Protein AF-A0A6M8VX32-F1 (afdb_monomer)

Structure (mmCIF, N/CA/C/O backbone):
data_AF-A0A6M8VX32-F1
#
_entry.id   AF-A0A6M8VX32-F1
#
loop_
_atom_site.group_PDB
_atom_site.id
_atom_site.type_symbol
_atom_site.label_atom_id
_atom_site.label_alt_id
_atom_site.label_comp_id
_atom_site.label_asym_id
_atom_site.label_entity_id
_atom_site.label_seq_id
_atom_site.pdbx_PDB_ins_code
_atom_site.Cartn_x
_atom_site.Cartn_y
_atom_site.Cartn_z
_atom_site.occupancy
_atom_site.B_iso_or_equiv
_atom_site.auth_seq_id
_atom_site.auth_comp_id
_atom_site.auth_asym_id
_atom_site.auth_atom_id
_atom_site.pdbx_PDB_model_num
ATOM 1 N N . MET A 1 1 ? 18.128 -7.428 -22.927 1.00 56.34 1 MET A N 1
ATOM 2 C CA . MET A 1 1 ? 19.118 -7.414 -21.822 1.00 56.34 1 MET A CA 1
ATOM 3 C C . MET A 1 1 ? 18.459 -6.750 -20.623 1.00 56.34 1 MET A C 1
ATOM 5 O O . MET A 1 1 ? 17.837 -5.723 -20.827 1.00 56.34 1 MET A O 1
ATOM 9 N N . ALA A 1 2 ? 18.547 -7.333 -19.422 1.00 70.25 2 ALA A N 1
ATOM 10 C CA . ALA A 1 2 ? 17.855 -6.843 -18.217 1.00 70.25 2 ALA A CA 1
ATOM 11 C C . ALA A 1 2 ? 18.796 -6.286 -17.124 1.00 70.25 2 ALA A C 1
ATOM 13 O O . ALA A 1 2 ? 18.328 -5.837 -16.082 1.00 70.25 2 ALA A O 1
ATOM 14 N N . VAL A 1 3 ? 20.115 -6.326 -17.336 1.00 82.69 3 VAL A N 1
ATOM 15 C CA . VAL A 1 3 ? 21.119 -5.883 -16.353 1.00 82.69 3 VAL A CA 1
ATOM 16 C C . VAL A 1 3 ? 21.177 -4.354 -16.315 1.00 82.69 3 VAL A C 1
ATOM 18 O O . VAL A 1 3 ? 21.348 -3.731 -17.357 1.00 82.69 3 VAL A O 1
ATOM 21 N N . GLY A 1 4 ? 21.060 -3.764 -15.120 1.00 87.56 4 GLY A N 1
ATOM 22 C CA . GLY A 1 4 ? 21.092 -2.306 -14.905 1.00 87.56 4 GLY A CA 1
ATOM 23 C C . GLY A 1 4 ? 19.728 -1.611 -14.984 1.00 87.56 4 GLY A C 1
ATOM 24 O O . GLY A 1 4 ? 19.636 -0.407 -14.772 1.00 87.56 4 GLY A O 1
ATOM 25 N N . GLU A 1 5 ? 18.662 -2.362 -15.248 1.00 90.31 5 GLU A N 1
ATOM 26 C CA . GLU A 1 5 ? 17.312 -1.828 -15.388 1.00 90.31 5 GLU A CA 1
ATOM 27 C C . GLU A 1 5 ? 16.559 -1.823 -14.047 1.00 90.31 5 GLU A C 1
ATOM 29 O O . GLU A 1 5 ? 16.536 -2.822 -13.329 1.00 90.31 5 GLU A O 1
ATOM 34 N N . VAL A 1 6 ? 15.875 -0.719 -13.728 1.00 92.25 6 VAL A N 1
ATOM 35 C CA . VAL A 1 6 ? 14.939 -0.655 -12.590 1.00 92.25 6 VAL A CA 1
ATOM 36 C C . VAL A 1 6 ? 13.555 -1.114 -13.042 1.00 92.25 6 VAL A C 1
ATOM 38 O O . VAL A 1 6 ? 13.021 -0.577 -14.016 1.00 92.25 6 VAL A O 1
ATOM 41 N N . TYR A 1 7 ? 12.976 -2.090 -12.343 1.00 91.88 7 TYR A N 1
ATOM 42 C CA . TYR A 1 7 ? 11.644 -2.631 -12.618 1.00 91.88 7 TYR A CA 1
ATOM 43 C C . TYR A 1 7 ? 10.685 -2.278 -11.478 1.00 91.88 7 TYR A C 1
ATOM 45 O O . TYR A 1 7 ? 10.888 -2.753 -10.360 1.00 91.88 7 TYR A O 1
ATOM 53 N N . PRO A 1 8 ? 9.634 -1.479 -11.731 1.00 90.69 8 PRO A N 1
ATOM 54 C CA . PRO A 1 8 ? 8.546 -1.318 -10.777 1.00 90.69 8 PRO A CA 1
ATOM 55 C C . PRO A 1 8 ? 7.805 -2.649 -10.616 1.00 90.69 8 PRO A C 1
ATOM 57 O O . PRO A 1 8 ? 7.168 -3.130 -11.554 1.00 90.69 8 PRO A O 1
ATOM 60 N N . LEU A 1 9 ? 7.920 -3.261 -9.437 1.00 92.31 9 LEU A N 1
ATOM 61 C CA . LEU A 1 9 ? 7.196 -4.480 -9.078 1.00 92.31 9 LEU A CA 1
ATOM 62 C C . LEU A 1 9 ? 5.943 -4.095 -8.292 1.00 92.31 9 LEU A C 1
ATOM 64 O O . LEU A 1 9 ? 5.960 -4.018 -7.066 1.00 92.31 9 LEU A O 1
ATOM 68 N N . THR A 1 10 ? 4.869 -3.804 -9.015 1.00 92.62 10 THR A N 1
ATOM 69 C CA . THR A 1 10 ? 3.564 -3.435 -8.453 1.00 92.62 10 THR A CA 1
ATOM 70 C C . THR A 1 10 ? 2.512 -4.505 -8.738 1.00 92.62 10 THR A C 1
ATOM 72 O O . THR A 1 10 ? 2.727 -5.389 -9.563 1.00 92.62 10 THR A O 1
ATOM 75 N N . GLY A 1 11 ? 1.387 -4.465 -8.018 1.00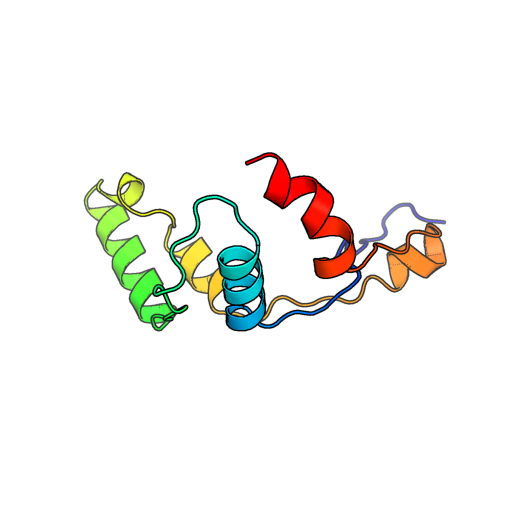 91.31 11 GLY A N 1
ATOM 76 C CA . GLY A 1 11 ? 0.280 -5.410 -8.209 1.00 91.31 11 GLY A CA 1
ATOM 77 C C . GLY A 1 11 ? -0.491 -5.191 -9.518 1.00 91.31 11 GLY A C 1
ATOM 78 O O . GLY A 1 11 ? -0.362 -4.150 -10.160 1.00 91.31 11 GLY A O 1
ATOM 79 N N . GLY A 1 12 ? -1.333 -6.161 -9.892 1.00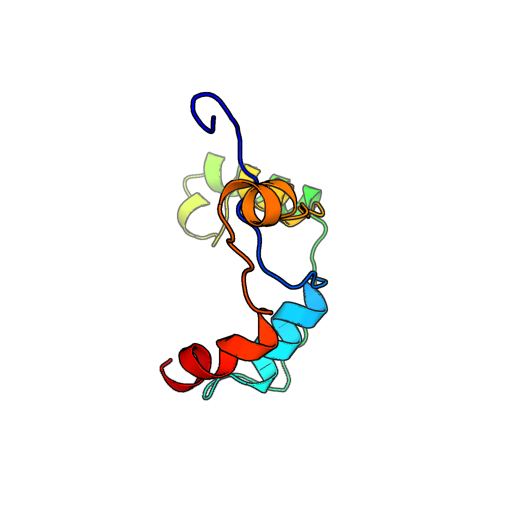 93.19 12 GLY A N 1
ATOM 80 C CA . GLY A 1 12 ? -2.157 -6.107 -11.109 1.00 93.19 12 GLY A CA 1
ATOM 81 C C . GLY A 1 12 ? -3.392 -5.210 -11.012 1.00 93.19 12 GLY A C 1
ATOM 82 O O . GLY A 1 12 ? -4.173 -5.123 -11.955 1.00 93.19 12 GLY A O 1
ATOM 83 N N . GLU A 1 13 ? -3.595 -4.557 -9.871 1.00 94.62 13 GLU A N 1
ATOM 84 C CA . GLU A 1 13 ? -4.793 -3.788 -9.569 1.00 94.62 13 GLU A CA 1
ATOM 85 C C . GLU A 1 13 ? -4.434 -2.506 -8.814 1.00 94.62 13 GLU A C 1
ATOM 87 O O . GLU A 1 13 ? -3.704 -2.538 -7.823 1.00 94.62 13 GLU A O 1
ATOM 92 N N . THR A 1 14 ? -4.973 -1.376 -9.273 1.00 95.19 14 THR A N 1
ATOM 93 C CA . THR A 1 14 ? -4.917 -0.100 -8.553 1.00 95.19 14 THR A CA 1
ATOM 94 C C . THR A 1 14 ? -6.155 0.036 -7.677 1.00 95.19 14 THR A C 1
ATOM 96 O O . THR A 1 14 ? -7.275 -0.138 -8.157 1.00 95.19 14 THR A O 1
ATOM 99 N N . LEU A 1 15 ? -5.955 0.351 -6.399 1.00 94.44 15 LEU A N 1
ATOM 100 C CA . LEU A 1 15 ? -7.025 0.524 -5.423 1.00 94.44 15 LEU A CA 1
ATOM 101 C C . LEU A 1 15 ? -6.838 1.823 -4.654 1.00 94.44 15 LEU A C 1
ATOM 103 O O . LEU A 1 15 ? -5.732 2.149 -4.227 1.00 94.44 15 LEU A O 1
ATOM 107 N N . GLU A 1 16 ? -7.955 2.496 -4.404 1.00 93.31 16 GLU A N 1
ATOM 108 C CA . GLU A 1 16 ? -8.027 3.564 -3.417 1.00 93.31 16 GLU A CA 1
ATOM 109 C C . GLU A 1 16 ? -7.893 2.983 -2.007 1.00 93.31 16 GLU A C 1
ATOM 111 O O . GLU A 1 16 ? -8.429 1.910 -1.697 1.00 93.31 16 GLU A O 1
ATOM 116 N N . TRP A 1 17 ? -7.228 3.716 -1.115 1.00 90.50 17 TRP A N 1
ATOM 117 C CA . TRP A 1 17 ? -6.990 3.260 0.255 1.00 90.50 17 TRP A CA 1
ATOM 118 C C . TRP A 1 17 ? -8.277 2.894 1.026 1.00 90.50 17 TRP A C 1
ATOM 120 O O . TRP A 1 17 ? -8.316 1.823 1.639 1.00 90.50 17 TRP A O 1
ATOM 130 N N . PRO A 1 18 ? -9.369 3.690 0.979 1.00 90.75 18 PRO A N 1
ATOM 131 C CA . PRO A 1 18 ? -10.623 3.308 1.626 1.00 90.75 18 PRO A CA 1
ATOM 132 C C . PRO A 1 18 ? -11.211 2.010 1.063 1.00 90.75 18 PRO A C 1
ATOM 134 O O . PRO A 1 18 ? -11.660 1.169 1.837 1.00 90.75 18 PRO A O 1
ATOM 137 N N . THR A 1 19 ? -11.153 1.813 -0.257 1.00 92.56 19 THR A N 1
ATOM 138 C CA . THR A 1 19 ? -11.667 0.606 -0.922 1.00 92.56 19 THR A CA 1
ATOM 139 C C . THR A 1 19 ? -10.898 -0.640 -0.495 1.00 92.56 19 THR A C 1
ATOM 141 O O . THR A 1 19 ? -11.509 -1.674 -0.227 1.00 92.56 19 THR A O 1
ATOM 144 N N . LEU A 1 20 ? -9.571 -0.542 -0.372 1.00 92.06 20 LEU A N 1
ATOM 145 C CA . LEU A 1 20 ? -8.739 -1.625 0.153 1.00 92.06 20 LEU A CA 1
ATOM 146 C C . LEU A 1 20 ? -9.152 -2.004 1.585 1.00 92.06 20 LEU A C 1
ATOM 148 O O . LEU A 1 20 ? -9.358 -3.179 1.884 1.00 92.06 20 LEU A O 1
ATOM 152 N N . LEU A 1 21 ? -9.295 -1.014 2.471 1.00 91.44 21 LEU A N 1
ATOM 153 C CA . LEU A 1 21 ? -9.654 -1.246 3.873 1.00 91.44 21 LEU A CA 1
ATOM 154 C C . LEU A 1 21 ? -11.067 -1.815 4.038 1.00 91.44 21 LEU A C 1
ATOM 156 O O . LEU A 1 21 ? -11.284 -2.678 4.888 1.00 91.44 21 LEU A O 1
ATOM 160 N N . GLU A 1 22 ? -12.025 -1.343 3.241 1.00 91.75 22 GLU A N 1
ATOM 161 C CA . GLU A 1 22 ? -13.388 -1.877 3.222 1.00 91.75 22 GLU A CA 1
ATOM 162 C C . GLU A 1 22 ? -13.404 -3.328 2.751 1.00 91.75 22 GLU A C 1
ATOM 164 O O . GLU A 1 22 ? -14.013 -4.168 3.409 1.00 91.75 22 GLU A O 1
ATOM 169 N N . PHE A 1 23 ? -12.654 -3.650 1.694 1.00 92.25 23 PHE A N 1
ATOM 170 C CA . PHE A 1 23 ? -12.515 -5.026 1.235 1.00 92.25 23 PHE A CA 1
ATOM 171 C C . PHE A 1 23 ? -11.944 -5.936 2.331 1.00 92.25 23 PHE A C 1
ATOM 173 O O . PHE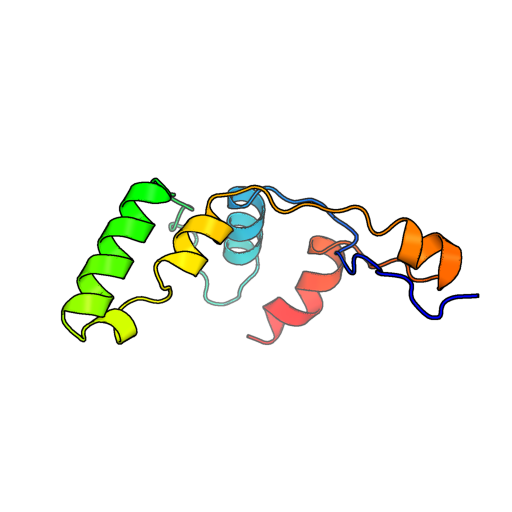 A 1 23 ? -12.495 -7.003 2.588 1.00 92.25 23 PHE A O 1
ATOM 180 N N . VAL A 1 24 ? -10.878 -5.515 3.021 1.00 91.00 24 VAL A N 1
ATOM 181 C CA . VAL A 1 24 ? -10.299 -6.293 4.130 1.00 91.00 24 VAL A CA 1
ATOM 182 C C . VAL A 1 24 ? -11.308 -6.466 5.268 1.00 91.00 24 VAL A C 1
ATOM 184 O O . VAL A 1 24 ? -11.497 -7.579 5.755 1.00 91.00 24 VAL A O 1
ATOM 187 N N . ARG A 1 25 ? -12.002 -5.395 5.673 1.00 90.38 25 ARG A N 1
ATOM 188 C CA . ARG A 1 25 ? -13.048 -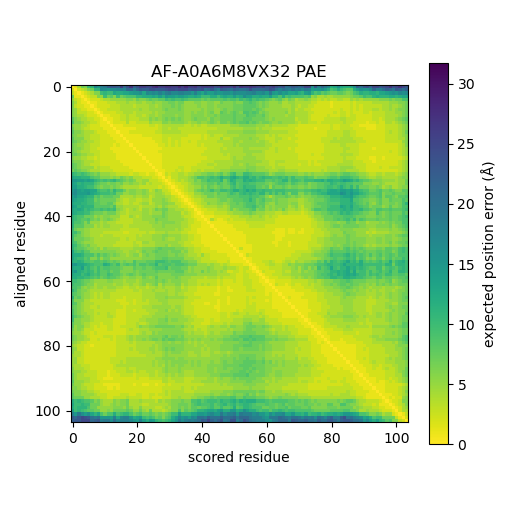5.455 6.707 1.00 90.38 25 ARG A CA 1
ATOM 189 C C . ARG A 1 25 ? -14.153 -6.446 6.346 1.00 90.38 25 ARG A C 1
ATOM 191 O O . ARG A 1 25 ? -14.638 -7.145 7.225 1.00 90.38 25 ARG A O 1
ATOM 198 N N . ASP A 1 26 ? -14.569 -6.490 5.089 1.00 90.62 26 ASP A N 1
ATOM 199 C CA . ASP A 1 26 ? -15.714 -7.306 4.680 1.00 90.62 26 ASP A CA 1
ATOM 200 C C . ASP A 1 26 ? -15.358 -8.790 4.499 1.00 90.62 26 ASP A C 1
ATOM 202 O O . ASP A 1 26 ? -16.256 -9.628 4.469 1.00 90.62 26 ASP A O 1
ATOM 206 N N . ASN A 1 27 ? -14.064 -9.127 4.411 1.00 89.81 27 ASN A N 1
ATOM 207 C CA . ASN A 1 27 ? -13.601 -10.477 4.072 1.00 89.81 27 ASN A CA 1
ATOM 208 C C . ASN A 1 27 ? -12.738 -11.159 5.153 1.00 89.81 27 ASN A C 1
ATOM 210 O O . ASN A 1 27 ? -12.436 -12.341 5.014 1.00 89.81 27 ASN A O 1
ATOM 214 N N . VAL A 1 28 ? -12.336 -10.466 6.225 1.00 88.75 28 VAL A N 1
ATOM 215 C CA . VAL A 1 28 ? -11.584 -11.074 7.342 1.00 88.75 28 VAL A CA 1
ATOM 216 C C . VAL A 1 28 ? -12.532 -11.640 8.400 1.00 88.75 28 VAL A C 1
ATOM 218 O O . VAL A 1 28 ? -13.413 -10.940 8.898 1.00 88.75 28 VAL A O 1
ATOM 221 N N . THR A 1 29 ? -12.290 -12.885 8.820 1.00 83.12 29 THR A N 1
ATOM 222 C CA . THR A 1 29 ? -13.143 -13.676 9.731 1.00 83.12 29 THR A CA 1
ATOM 223 C C . THR A 1 29 ? -13.453 -12.990 11.072 1.00 83.12 29 THR A C 1
ATOM 225 O O . THR A 1 29 ? -14.510 -13.216 11.656 1.00 83.12 29 THR A O 1
ATOM 228 N N . LEU A 1 30 ? -12.560 -12.124 11.564 1.00 83.44 30 LEU A N 1
ATOM 229 C CA . LEU A 1 30 ? -12.692 -11.421 12.851 1.00 83.44 30 LEU A CA 1
ATOM 230 C C . LEU A 1 30 ? -12.871 -9.904 12.715 1.00 83.44 30 LEU A C 1
ATOM 232 O O . LEU A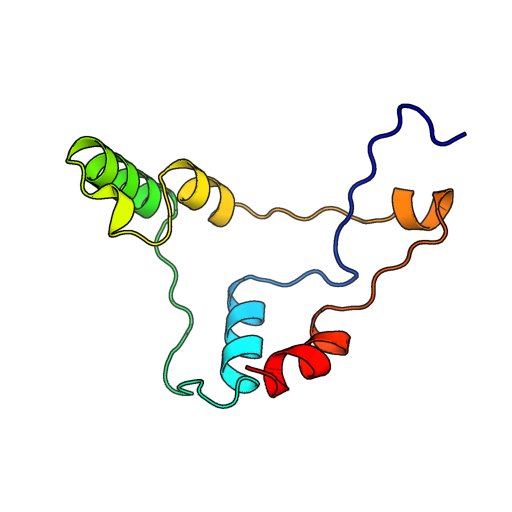 1 30 ? -12.753 -9.158 13.694 1.00 83.44 30 LEU A O 1
ATOM 236 N N . ALA A 1 31 ? -13.141 -9.422 11.505 1.00 85.94 31 ALA A N 1
ATOM 237 C CA . ALA A 1 31 ? -13.372 -8.009 11.290 1.00 85.94 31 ALA A CA 1
ATOM 238 C C . ALA A 1 31 ? -14.673 -7.538 11.955 1.00 85.94 31 ALA A C 1
ATOM 240 O O . ALA A 1 31 ? -15.637 -8.278 12.142 1.00 85.94 31 ALA A O 1
ATOM 241 N N . ARG A 1 32 ? -14.701 -6.253 12.321 1.00 86.25 32 ARG A N 1
ATOM 242 C CA . ARG A 1 32 ? -15.881 -5.593 12.889 1.00 86.25 32 ARG A CA 1
ATOM 243 C C . ARG A 1 32 ? -16.587 -4.799 11.784 1.00 86.25 32 ARG A C 1
ATOM 245 O O . ARG A 1 32 ? -16.074 -3.738 11.419 1.00 86.25 32 ARG A O 1
ATOM 252 N N . PRO A 1 33 ? -17.777 -5.216 11.309 1.00 83.00 33 PRO A N 1
ATOM 253 C CA . PRO A 1 33 ? -18.442 -4.579 10.164 1.00 83.00 33 PRO A CA 1
ATOM 254 C C . PRO A 1 33 ? -18.775 -3.096 10.381 1.00 83.00 33 PRO A C 1
ATOM 256 O O . PRO A 1 33 ? -18.833 -2.310 9.441 1.00 83.00 33 PRO A O 1
ATOM 259 N N . GLY A 1 34 ? -18.974 -2.688 11.639 1.00 85.31 34 GLY A N 1
ATOM 260 C CA . GLY A 1 34 ? -19.291 -1.302 11.994 1.00 85.31 34 GLY A CA 1
ATOM 261 C C . GLY A 1 34 ? -18.110 -0.327 11.914 1.00 85.31 34 GLY A C 1
ATOM 262 O O . GLY A 1 34 ? -18.321 0.882 12.021 1.00 85.31 34 GLY A O 1
ATOM 263 N N . ILE A 1 35 ? -16.875 -0.811 11.745 1.00 85.44 35 ILE A N 1
ATOM 264 C CA . ILE A 1 35 ? -15.698 0.056 11.642 1.00 85.44 35 ILE A CA 1
ATOM 265 C C . ILE A 1 35 ? -15.586 0.563 10.205 1.00 85.44 35 ILE A C 1
ATOM 267 O O . ILE A 1 35 ? -15.380 -0.200 9.267 1.00 85.44 35 ILE A O 1
ATOM 271 N N . LYS A 1 36 ? -15.711 1.878 10.022 1.00 85.81 36 LYS A N 1
ATOM 272 C CA . LYS A 1 36 ? -15.457 2.528 8.732 1.00 85.81 36 LYS A CA 1
ATOM 273 C C . LYS A 1 36 ? -14.033 3.057 8.685 1.00 85.81 36 LYS A C 1
ATOM 275 O O . LYS A 1 36 ? -13.547 3.584 9.687 1.00 85.81 36 LYS A O 1
ATOM 280 N N . ALA A 1 37 ? -13.407 2.974 7.513 1.00 83.62 37 ALA A N 1
ATOM 281 C CA . ALA A 1 37 ? -12.150 3.659 7.265 1.00 83.62 37 ALA A CA 1
ATOM 282 C C . ALA A 1 37 ? -12.350 5.165 7.500 1.00 83.62 37 ALA A C 1
ATOM 284 O O . ALA A 1 37 ? -13.226 5.795 6.905 1.00 83.62 37 ALA A O 1
ATOM 285 N N . ARG A 1 38 ? -11.572 5.738 8.419 1.00 85.75 38 ARG A N 1
ATOM 286 C CA . ARG A 1 38 ? -11.535 7.178 8.675 1.00 85.75 38 ARG A CA 1
ATOM 287 C C . ARG A 1 38 ? -10.090 7.629 8.606 1.00 85.75 38 ARG A C 1
ATOM 289 O O . ARG A 1 38 ? -9.260 7.158 9.378 1.00 85.75 38 ARG A O 1
ATOM 296 N N . GLY A 1 39 ? -9.812 8.521 7.665 1.00 85.81 39 GLY A N 1
ATOM 297 C CA . GLY A 1 39 ? -8.498 9.127 7.524 1.00 85.81 39 GLY A CA 1
ATOM 298 C C . GLY A 1 39 ? -8.252 10.213 8.567 1.00 85.81 39 GLY A C 1
ATOM 299 O O . GLY A 1 39 ? -9.179 10.787 9.143 1.00 85.81 39 GLY A O 1
ATOM 300 N N . ILE A 1 40 ? -6.977 10.517 8.759 1.00 89.50 40 ILE A N 1
ATOM 301 C CA . ILE A 1 40 ? -6.500 11.747 9.386 1.00 89.50 40 ILE A CA 1
ATOM 302 C C . ILE A 1 40 ? -5.602 12.465 8.371 1.00 89.50 40 ILE A C 1
ATOM 304 O O . ILE A 1 40 ? -4.971 11.785 7.561 1.00 89.50 40 ILE A O 1
ATOM 308 N N . PRO A 1 41 ? -5.511 13.805 8.387 1.00 92.06 41 PRO A N 1
ATOM 309 C CA . PRO A 1 41 ? -4.582 14.510 7.508 1.00 92.06 41 PRO A CA 1
ATOM 310 C C . PRO A 1 41 ? -3.136 14.046 7.735 1.00 92.06 41 PRO A C 1
ATOM 312 O O . PRO A 1 41 ? -2.678 13.999 8.881 1.00 92.06 41 PRO A O 1
ATOM 315 N N . GLY A 1 42 ? -2.420 13.730 6.652 1.00 91.88 42 GLY A N 1
ATOM 316 C CA . GLY A 1 42 ? -1.062 13.172 6.701 1.00 91.88 42 GLY A CA 1
ATOM 317 C C . GLY A 1 42 ? -0.071 14.042 7.472 1.00 91.88 42 GLY A C 1
ATOM 318 O O . GLY A 1 42 ? 0.629 13.547 8.352 1.00 91.88 42 GLY A O 1
ATOM 319 N N . ASP A 1 43 ? -0.080 15.357 7.240 1.00 94.44 43 ASP A N 1
ATOM 320 C CA . ASP A 1 43 ? 0.807 16.295 7.944 1.00 94.44 43 ASP A CA 1
ATOM 321 C C . ASP A 1 43 ? 0.559 16.322 9.455 1.00 94.44 43 ASP A C 1
ATOM 323 O O . ASP A 1 43 ? 1.496 16.397 10.253 1.00 94.44 43 ASP A O 1
ATOM 327 N N . LEU A 1 44 ? -0.707 16.207 9.866 1.00 94.62 44 LEU A N 1
ATOM 328 C CA . LEU A 1 44 ? -1.065 16.145 11.279 1.00 94.62 44 LEU A CA 1
ATOM 329 C C . LEU A 1 44 ? -0.592 14.830 11.910 1.00 94.62 44 LEU A C 1
ATOM 331 O O . LEU A 1 44 ? -0.119 14.828 13.048 1.00 94.62 44 LEU A O 1
ATOM 335 N N . ALA A 1 45 ? -0.710 13.716 11.184 1.00 93.88 45 ALA A N 1
ATOM 336 C CA . ALA A 1 45 ? -0.202 12.418 11.617 1.00 93.88 45 ALA A CA 1
ATOM 337 C C . ALA A 1 45 ? 1.328 12.433 11.756 1.00 93.88 45 ALA A C 1
ATOM 339 O O . ALA A 1 45 ? 1.856 12.012 12.786 1.00 93.88 45 ALA A O 1
ATOM 340 N N . ALA A 1 46 ? 2.025 12.998 10.769 1.00 95.88 46 ALA A N 1
ATOM 341 C CA . ALA A 1 46 ? 3.475 13.134 10.752 1.00 95.88 46 ALA A CA 1
ATOM 342 C C . ALA A 1 46 ? 3.979 13.999 11.917 1.00 95.88 46 ALA A C 1
ATOM 344 O O . ALA A 1 46 ? 4.910 13.608 12.620 1.00 95.88 46 ALA A O 1
ATOM 345 N N . LEU A 1 47 ? 3.323 15.134 12.189 1.00 96.06 47 LEU A N 1
ATOM 346 C CA . LEU A 1 47 ? 3.667 16.004 13.316 1.00 96.06 47 LEU A CA 1
ATOM 347 C C . LEU A 1 47 ? 3.516 15.286 14.666 1.00 96.06 47 LEU A C 1
ATOM 349 O O . LEU A 1 47 ? 4.396 15.387 15.522 1.00 96.06 47 LEU A O 1
ATOM 353 N N . LYS A 1 48 ? 2.424 14.532 14.854 1.00 93.81 48 LYS A N 1
ATOM 354 C CA . LYS A 1 48 ? 2.204 13.732 16.070 1.00 93.81 48 LYS A CA 1
ATOM 355 C C . LYS A 1 48 ? 3.263 12.642 16.227 1.00 93.81 48 LYS A C 1
ATOM 357 O O . LYS A 1 48 ? 3.789 12.475 17.325 1.00 93.81 48 LYS A O 1
ATOM 362 N N . ALA A 1 49 ? 3.602 11.946 15.143 1.00 94.31 49 ALA A N 1
ATOM 363 C CA . ALA A 1 49 ? 4.623 10.905 15.156 1.00 94.31 49 ALA A CA 1
ATOM 364 C C . ALA A 1 49 ? 6.016 11.459 15.472 1.00 94.31 49 ALA A C 1
ATOM 366 O O . ALA A 1 49 ? 6.724 10.906 16.313 1.00 94.31 49 ALA A O 1
ATOM 367 N N . LY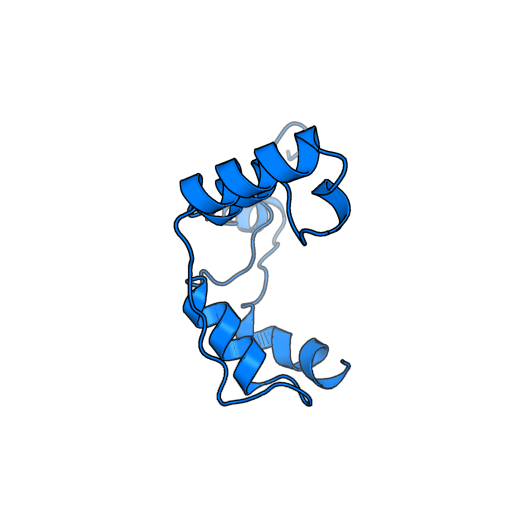S A 1 50 ? 6.372 12.608 14.889 1.00 95.62 50 LYS A N 1
ATOM 368 C CA . LYS A 1 50 ? 7.610 13.329 15.204 1.00 95.62 50 LYS A CA 1
ATOM 369 C C . LYS A 1 50 ? 7.699 13.686 16.687 1.00 95.62 50 LYS A C 1
ATOM 371 O O . LYS A 1 50 ? 8.710 13.408 17.328 1.00 95.62 50 LYS A O 1
ATOM 376 N N . GLY A 1 51 ? 6.631 14.267 17.242 1.00 95.25 51 GLY A N 1
ATOM 377 C CA . GLY A 1 51 ? 6.563 14.621 18.662 1.00 95.25 51 GLY A CA 1
ATOM 378 C C . GLY A 1 51 ? 6.676 13.403 19.582 1.00 95.25 51 GLY A C 1
ATOM 379 O O . GLY A 1 51 ? 7.446 13.425 20.539 1.00 95.25 51 GLY A O 1
ATOM 380 N N . ALA A 1 52 ? 5.972 12.312 19.264 1.00 93.12 52 ALA A N 1
ATOM 381 C CA . ALA A 1 52 ? 6.074 11.058 20.008 1.00 93.12 52 ALA A CA 1
ATOM 382 C C . ALA A 1 52 ? 7.499 10.486 19.970 1.00 93.12 52 ALA A C 1
ATOM 384 O O . ALA A 1 52 ? 8.022 10.085 21.008 1.00 93.12 52 ALA A O 1
ATOM 385 N N . GLY A 1 53 ? 8.153 10.508 18.804 1.00 92.75 53 GLY A N 1
ATOM 386 C CA . GLY A 1 53 ? 9.549 10.096 18.649 1.00 92.75 53 GLY A CA 1
ATOM 387 C C . GLY A 1 53 ? 10.507 10.914 19.518 1.00 92.75 53 GLY A C 1
ATOM 388 O O . GLY A 1 53 ? 11.325 10.340 20.232 1.00 92.75 53 GLY A O 1
ATOM 389 N N . MET A 1 54 ? 10.355 12.242 19.537 1.00 94.56 54 MET A N 1
ATOM 390 C CA . MET A 1 54 ? 11.180 13.135 20.365 1.00 94.56 54 MET A CA 1
ATOM 391 C C . MET A 1 54 ? 11.031 12.884 21.871 1.00 94.56 54 MET A C 1
ATOM 393 O O . MET A 1 54 ? 11.983 13.083 22.619 1.00 94.56 54 MET A O 1
ATOM 397 N N . LEU A 1 55 ? 9.859 12.430 22.318 1.00 94.31 55 LEU A N 1
ATOM 398 C CA . LEU A 1 55 ? 9.578 12.129 23.725 1.00 94.31 55 LEU A CA 1
ATOM 399 C C . LEU A 1 55 ? 9.885 10.669 24.110 1.00 94.31 55 LEU A C 1
ATOM 401 O O . LEU A 1 55 ? 9.511 10.234 25.196 1.00 94.31 55 LEU A O 1
ATOM 405 N N . GLY A 1 56 ? 10.516 9.888 23.225 1.00 91.31 56 GLY A N 1
ATOM 406 C CA . GLY A 1 56 ? 10.793 8.464 23.456 1.00 91.31 56 GLY A CA 1
ATOM 407 C C . GLY A 1 56 ? 9.551 7.563 23.409 1.00 91.31 56 GLY A C 1
ATOM 408 O O . GLY A 1 56 ? 9.631 6.381 23.725 1.00 91.31 56 GLY A O 1
ATOM 409 N N . MET A 1 57 ? 8.406 8.100 22.984 1.00 91.81 57 MET A N 1
ATOM 410 C CA . MET A 1 57 ? 7.121 7.401 22.869 1.00 91.81 57 MET A CA 1
ATOM 411 C C . MET A 1 57 ? 6.833 6.897 21.448 1.00 91.81 57 MET A C 1
ATOM 413 O O . MET A 1 57 ? 5.727 6.438 21.175 1.00 91.81 57 MET A O 1
ATOM 417 N N . GLY A 1 58 ? 7.798 6.977 20.526 1.00 84.69 58 GLY A N 1
ATOM 418 C CA . GLY A 1 58 ? 7.604 6.586 19.123 1.00 84.69 58 GLY A CA 1
ATOM 419 C C . GLY A 1 58 ? 7.100 5.148 18.947 1.00 84.69 58 GLY A C 1
ATOM 420 O O . GLY A 1 58 ? 6.261 4.902 18.091 1.00 84.69 58 GLY A O 1
ATOM 421 N N . ALA A 1 59 ? 7.518 4.225 19.820 1.00 89.38 59 ALA A N 1
ATOM 422 C CA . ALA A 1 59 ? 7.092 2.822 19.795 1.00 89.38 59 ALA A CA 1
ATOM 423 C C . ALA A 1 59 ? 5.606 2.597 20.151 1.00 89.38 59 ALA A C 1
ATOM 425 O O . ALA A 1 59 ? 5.099 1.494 19.970 1.00 89.38 59 ALA A O 1
ATOM 426 N N . LEU A 1 60 ? 4.906 3.613 20.672 1.00 92.06 60 LEU A N 1
ATOM 427 C CA . LEU A 1 60 ? 3.471 3.530 20.969 1.00 92.06 60 LEU A CA 1
ATOM 428 C C . LEU A 1 60 ? 2.596 3.791 19.738 1.00 92.06 60 LEU A C 1
ATOM 430 O O . LEU A 1 60 ? 1.392 3.535 19.778 1.00 92.06 60 LEU A O 1
ATOM 434 N N . LEU A 1 61 ? 3.175 4.328 18.663 1.00 92.25 61 LEU A N 1
ATOM 435 C CA . LEU A 1 61 ? 2.470 4.559 17.413 1.00 92.25 61 LEU A CA 1
ATOM 436 C C . LEU A 1 61 ? 2.772 3.430 16.424 1.00 92.25 61 LEU A C 1
ATOM 438 O O . LEU A 1 61 ? 3.905 2.957 16.359 1.00 92.25 61 LEU A O 1
ATOM 442 N N . PRO A 1 62 ? 1.792 3.030 15.597 1.00 89.81 62 PRO A N 1
ATOM 443 C CA . PRO A 1 62 ? 2.007 2.019 14.566 1.00 89.81 62 PRO A CA 1
ATOM 444 C C . PRO A 1 62 ? 2.751 2.567 13.332 1.00 89.81 62 PRO A C 1
ATOM 446 O O . PRO A 1 62 ? 2.798 1.900 12.303 1.00 89.81 62 PRO A O 1
ATOM 449 N N . PHE A 1 63 ? 3.275 3.793 13.399 1.00 93.44 63 PHE A N 1
ATOM 450 C CA . PHE A 1 63 ? 3.967 4.480 12.311 1.00 93.44 63 PHE A CA 1
ATOM 451 C C . PHE A 1 63 ? 4.885 5.583 12.852 1.00 93.44 63 PHE A C 1
ATOM 453 O O . PHE A 1 63 ? 4.661 6.119 13.940 1.00 93.44 63 PHE A O 1
ATOM 460 N N . ASP A 1 64 ? 5.874 5.971 12.047 1.00 94.25 64 ASP A N 1
ATOM 461 C CA . ASP A 1 64 ? 6.715 7.149 12.271 1.00 94.25 64 ASP A CA 1
ATOM 462 C C . ASP A 1 64 ? 6.323 8.341 11.364 1.00 94.25 64 ASP A C 1
ATOM 464 O O . ASP A 1 64 ? 5.347 8.297 10.609 1.00 94.25 64 ASP A O 1
ATOM 468 N N . GLU A 1 65 ? 7.074 9.446 11.460 1.00 94.94 65 GLU A N 1
ATOM 469 C CA . GLU A 1 65 ? 6.862 10.657 10.653 1.00 94.94 65 GLU A CA 1
ATOM 470 C C . GLU A 1 65 ? 6.967 10.386 9.141 1.00 94.94 65 GLU A C 1
ATOM 472 O O . GLU A 1 65 ? 6.183 10.930 8.359 1.00 94.94 65 GLU A O 1
ATOM 477 N N . GLY A 1 66 ? 7.927 9.558 8.723 1.00 93.56 66 GLY A N 1
ATOM 478 C CA . GLY A 1 66 ? 8.160 9.228 7.320 1.00 93.56 66 GLY A CA 1
ATOM 479 C C . GLY A 1 66 ? 7.036 8.365 6.758 1.00 93.56 66 GLY A C 1
ATOM 480 O O . GLY A 1 66 ? 6.466 8.697 5.720 1.00 93.56 66 GLY A O 1
ATOM 481 N N . MET A 1 67 ? 6.649 7.319 7.485 1.00 94.25 67 MET A N 1
ATOM 482 C CA . MET A 1 67 ? 5.532 6.443 7.131 1.00 94.25 67 MET A CA 1
ATOM 483 C C . MET A 1 67 ? 4.218 7.215 7.008 1.00 94.25 67 MET A C 1
ATOM 485 O O . MET A 1 67 ? 3.472 6.992 6.057 1.00 94.25 67 MET A O 1
ATOM 489 N N . ALA A 1 68 ? 3.956 8.162 7.915 1.00 94.31 68 ALA A N 1
ATOM 490 C CA . ALA A 1 68 ? 2.768 9.008 7.847 1.00 94.31 68 ALA A CA 1
ATOM 491 C C . ALA A 1 68 ? 2.733 9.874 6.576 1.00 94.31 68 ALA A C 1
ATOM 493 O O . ALA A 1 68 ? 1.674 10.024 5.970 1.00 94.31 68 ALA A O 1
ATOM 494 N N . ARG A 1 69 ? 3.881 10.422 6.148 1.00 95.00 69 ARG A N 1
ATOM 495 C CA . ARG A 1 69 ? 3.967 11.189 4.896 1.00 95.00 69 ARG A CA 1
ATOM 496 C C . ARG A 1 69 ? 3.811 10.306 3.667 1.00 95.00 69 ARG A C 1
ATOM 498 O O . ARG A 1 69 ? 3.060 10.669 2.770 1.00 95.00 69 ARG A O 1
ATOM 505 N N . MET A 1 70 ? 4.494 9.162 3.634 1.00 92.69 70 MET A N 1
ATOM 506 C CA . MET A 1 70 ? 4.405 8.229 2.509 1.00 92.69 70 MET A CA 1
ATOM 507 C C . MET A 1 70 ? 2.985 7.687 2.346 1.00 92.69 70 MET A C 1
ATOM 509 O O . MET A 1 70 ? 2.463 7.673 1.241 1.00 92.69 70 MET A O 1
ATOM 513 N N . GLY A 1 71 ? 2.338 7.287 3.444 1.00 90.81 71 GLY A N 1
ATOM 514 C CA . GLY A 1 71 ? 0.980 6.741 3.419 1.00 90.81 71 GLY A CA 1
ATOM 515 C C . GLY A 1 71 ? -0.109 7.763 3.080 1.00 90.81 71 GLY A C 1
ATOM 516 O O . GLY A 1 71 ? -1.243 7.371 2.829 1.00 90.81 71 GLY A O 1
ATOM 517 N N . ALA A 1 72 ? 0.212 9.060 3.083 1.00 92.38 72 ALA A N 1
ATOM 518 C CA . ALA A 1 72 ? -0.704 10.128 2.689 1.00 92.38 72 ALA A CA 1
ATOM 519 C C . ALA A 1 72 ? -0.610 10.497 1.199 1.00 92.38 72 ALA A C 1
ATOM 521 O O . ALA A 1 72 ? -1.367 11.353 0.746 1.00 92.38 72 ALA A O 1
ATOM 522 N N . GLN A 1 73 ? 0.331 9.906 0.462 1.00 92.19 73 GLN A N 1
ATOM 523 C CA . GLN A 1 73 ? 0.554 10.173 -0.954 1.00 92.19 73 GLN A CA 1
ATOM 524 C C . GLN A 1 73 ? 0.137 8.967 -1.789 1.00 92.19 73 GLN A C 1
ATOM 526 O O . GLN A 1 73 ? 0.407 7.822 -1.418 1.00 92.19 73 GLN A O 1
ATOM 531 N N . ASP A 1 74 ? -0.457 9.231 -2.949 1.00 92.75 74 ASP A N 1
ATOM 532 C CA . ASP A 1 74 ? -0.723 8.185 -3.927 1.00 92.75 74 ASP A CA 1
ATOM 533 C C . ASP A 1 74 ? 0.609 7.637 -4.442 1.00 92.75 74 ASP A C 1
ATOM 535 O O . ASP A 1 74 ? 1.432 8.364 -5.001 1.00 92.75 74 ASP A O 1
ATOM 539 N N . ASN A 1 75 ? 0.824 6.338 -4.256 1.00 90.12 75 ASN A N 1
ATOM 540 C CA . ASN A 1 75 ? 2.013 5.652 -4.738 1.00 90.12 75 ASN A CA 1
ATOM 541 C C . ASN A 1 75 ? 1.606 4.524 -5.685 1.00 90.12 75 ASN A C 1
ATOM 543 O O . ASN A 1 75 ? 1.461 3.366 -5.292 1.00 90.12 75 ASN A O 1
ATOM 547 N N . VAL A 1 76 ? 1.382 4.895 -6.944 1.00 93.06 76 VAL A N 1
ATOM 548 C CA . VAL A 1 76 ? 0.982 3.984 -8.018 1.00 93.06 76 VAL A CA 1
ATOM 549 C C . VAL A 1 76 ? 2.072 3.923 -9.078 1.00 93.06 76 VAL A C 1
ATOM 551 O O . VAL A 1 76 ? 2.687 4.928 -9.430 1.00 93.06 76 VAL A O 1
ATOM 554 N N . SER A 1 77 ? 2.322 2.733 -9.614 1.00 92.38 77 SER A N 1
ATOM 555 C CA . SER A 1 77 ? 3.249 2.561 -10.729 1.00 92.38 77 SER A CA 1
ATOM 556 C C . SER A 1 77 ? 2.796 1.399 -11.606 1.00 92.38 77 SER A C 1
ATOM 558 O O . SER A 1 77 ? 2.377 0.371 -11.071 1.00 92.38 77 SER A O 1
ATOM 560 N N . PRO A 1 78 ? 2.844 1.526 -12.939 1.00 90.38 78 PRO A N 1
ATOM 561 C CA . PRO A 1 78 ? 2.489 0.431 -13.827 1.00 90.38 78 PRO A CA 1
ATOM 562 C C . PRO A 1 78 ? 3.617 -0.612 -13.910 1.00 90.38 78 PRO A C 1
ATOM 564 O O . PRO A 1 78 ? 4.780 -0.272 -14.118 1.00 90.38 78 PRO A O 1
ATOM 567 N N . ALA A 1 79 ? 3.268 -1.900 -13.870 1.00 91.81 79 ALA A N 1
ATOM 568 C CA . ALA A 1 79 ? 4.214 -3.015 -14.014 1.00 91.81 79 ALA A CA 1
ATOM 569 C C . ALA A 1 79 ? 4.596 -3.330 -15.483 1.00 91.81 79 ALA A C 1
ATOM 571 O O . ALA A 1 79 ? 4.996 -4.449 -15.802 1.00 91.81 79 ALA A O 1
ATOM 572 N N . ILE A 1 80 ? 4.475 -2.359 -16.403 1.00 92.75 80 ILE A N 1
ATOM 573 C CA . ILE A 1 80 ? 4.629 -2.560 -17.863 1.00 92.75 80 ILE A CA 1
ATOM 574 C C . ILE A 1 80 ? 5.978 -3.197 -18.200 1.00 92.75 80 ILE A C 1
ATOM 576 O O . ILE A 1 80 ? 6.037 -4.189 -18.920 1.00 92.75 80 ILE A O 1
ATOM 580 N N . LYS A 1 81 ? 7.057 -2.667 -17.624 1.00 92.50 81 LYS A N 1
ATOM 581 C CA . LYS A 1 81 ? 8.417 -3.128 -17.902 1.00 92.50 81 LYS A CA 1
ATOM 582 C C . LYS A 1 81 ? 8.662 -4.559 -17.417 1.00 92.50 81 LYS A C 1
ATOM 584 O O . LYS A 1 81 ? 9.355 -5.321 -18.081 1.00 92.50 81 LYS A O 1
ATOM 589 N N . ALA A 1 82 ? 8.091 -4.925 -16.267 1.00 92.44 82 ALA A N 1
ATOM 590 C CA . ALA A 1 82 ? 8.170 -6.287 -15.745 1.00 92.44 82 ALA A CA 1
ATOM 591 C C . ALA A 1 82 ? 7.394 -7.259 -16.646 1.00 92.44 82 ALA A C 1
ATOM 593 O O . ALA A 1 82 ? 7.913 -8.316 -16.992 1.00 92.44 82 ALA A O 1
ATOM 594 N N . ARG A 1 83 ? 6.207 -6.857 -17.114 1.00 92.62 83 ARG A N 1
ATOM 595 C CA . ARG A 1 83 ? 5.415 -7.637 -18.070 1.00 92.62 83 ARG A CA 1
ATOM 596 C C . ARG A 1 83 ? 6.158 -7.859 -19.385 1.00 92.62 83 ARG A C 1
ATOM 598 O O . ARG A 1 83 ? 6.248 -8.982 -19.853 1.00 92.62 83 ARG A O 1
ATOM 605 N N . GLU A 1 84 ? 6.698 -6.802 -19.979 1.00 93.31 84 GLU A N 1
ATOM 606 C CA . GLU A 1 84 ? 7.284 -6.870 -21.323 1.00 93.31 84 GLU A CA 1
ATOM 607 C C . GLU A 1 84 ? 8.655 -7.547 -21.354 1.00 93.31 84 GLU A C 1
ATOM 609 O O . GLU A 1 84 ? 8.981 -8.228 -22.322 1.00 93.31 84 GLU A O 1
ATOM 614 N N . HIS A 1 85 ? 9.477 -7.361 -20.319 1.00 93.94 85 HIS A N 1
ATOM 615 C CA . HIS A 1 85 ? 10.843 -7.889 -20.320 1.00 93.94 85 HIS A CA 1
ATOM 616 C C . HIS A 1 85 ? 10.981 -9.225 -19.587 1.00 93.94 85 HIS A C 1
ATOM 618 O O . HIS A 1 85 ? 11.936 -9.953 -19.857 1.00 93.94 85 HIS A O 1
ATOM 624 N N . LEU A 1 86 ? 10.094 -9.515 -18.628 1.00 92.06 86 LEU A N 1
ATOM 625 C CA . LEU A 1 86 ? 10.200 -10.676 -17.737 1.00 92.06 86 LEU A CA 1
ATOM 626 C C . LEU A 1 86 ? 8.996 -11.622 -17.840 1.00 92.06 86 LEU A C 1
ATOM 628 O O . LEU A 1 86 ? 8.963 -12.604 -17.106 1.00 92.06 86 LEU A O 1
ATOM 632 N N . ASP A 1 87 ? 8.017 -11.318 -18.700 1.00 93.44 87 ASP A N 1
ATOM 633 C CA . ASP A 1 87 ? 6.747 -12.053 -18.815 1.00 93.44 87 ASP A CA 1
ATOM 634 C C . ASP A 1 87 ? 6.003 -12.176 -17.467 1.00 93.44 87 ASP A C 1
ATOM 636 O O . ASP A 1 87 ? 5.288 -13.137 -17.188 1.00 93.44 87 ASP A O 1
ATOM 640 N N . LEU A 1 88 ? 6.197 -11.184 -16.585 1.00 93.06 88 LEU A N 1
ATOM 641 C CA . LEU A 1 88 ? 5.595 -11.144 -15.256 1.00 93.06 88 LEU A CA 1
ATOM 642 C C . LEU A 1 88 ? 4.351 -10.252 -15.262 1.00 93.06 88 LEU A C 1
ATOM 644 O O . LEU A 1 88 ? 4.457 -9.025 -15.311 1.00 93.06 88 LEU A O 1
ATOM 648 N N . ALA A 1 89 ? 3.177 -10.870 -15.148 1.00 92.44 89 ALA A N 1
ATOM 649 C CA . ALA A 1 89 ? 1.888 -10.192 -15.027 1.00 92.44 89 ALA A CA 1
ATOM 650 C C . ALA A 1 89 ? 1.221 -10.540 -13.681 1.00 92.44 89 ALA A C 1
ATOM 652 O O . ALA A 1 89 ? 0.584 -11.587 -13.567 1.00 92.44 89 ALA A O 1
ATOM 653 N N . PRO A 1 90 ? 1.382 -9.700 -12.640 1.00 93.06 90 PRO A N 1
ATOM 654 C CA . PRO A 1 90 ? 0.769 -9.942 -11.337 1.00 93.06 90 PRO A CA 1
ATOM 655 C C . PRO A 1 90 ? -0.763 -9.942 -11.417 1.00 93.06 90 PRO A C 1
ATOM 657 O O . PRO A 1 90 ? -1.348 -9.106 -12.105 1.00 93.06 90 PRO A O 1
ATOM 660 N N . ALA A 1 91 ? -1.401 -10.853 -10.681 1.00 93.62 91 ALA A N 1
ATOM 661 C CA . ALA A 1 91 ? -2.855 -10.899 -10.530 1.00 93.62 91 ALA A CA 1
ATOM 662 C C . ALA A 1 91 ? -3.392 -9.691 -9.739 1.00 93.62 91 ALA A C 1
ATOM 664 O O . ALA A 1 91 ? -2.638 -8.971 -9.066 1.00 93.62 91 ALA A O 1
ATOM 665 N N . GLY A 1 92 ? -4.707 -9.470 -9.813 1.00 94.06 92 GLY A N 1
ATOM 666 C CA . GLY A 1 92 ? -5.368 -8.425 -9.033 1.00 94.06 92 GLY A CA 1
ATOM 667 C C . GLY A 1 92 ? -5.367 -8.748 -7.538 1.00 94.06 92 GLY A C 1
ATOM 668 O O . GLY A 1 92 ? -5.428 -9.912 -7.147 1.00 94.06 92 GLY A O 1
ATOM 669 N N . PHE A 1 93 ? -5.330 -7.726 -6.677 1.00 94.25 93 PHE A N 1
ATOM 670 C CA . PHE A 1 93 ? -5.333 -7.934 -5.226 1.00 94.25 93 PHE A CA 1
AT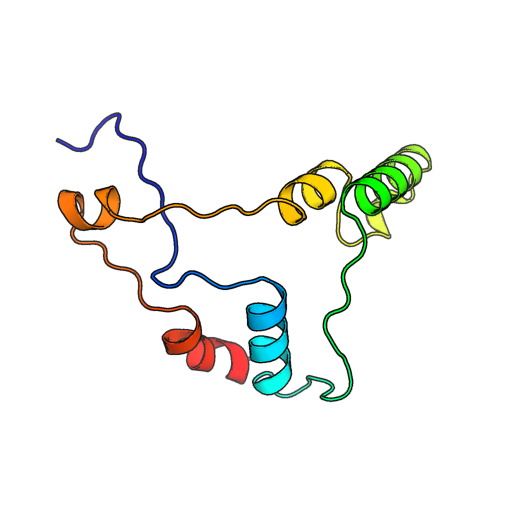OM 671 C C . PHE A 1 93 ? -6.591 -8.684 -4.782 1.00 94.25 93 PHE A C 1
ATOM 673 O O . PHE A 1 93 ? -6.493 -9.691 -4.082 1.00 94.25 93 PHE A O 1
ATOM 680 N N . ARG A 1 94 ? -7.774 -8.235 -5.220 1.00 93.81 94 ARG A N 1
ATOM 681 C CA . ARG A 1 94 ? -9.051 -8.842 -4.804 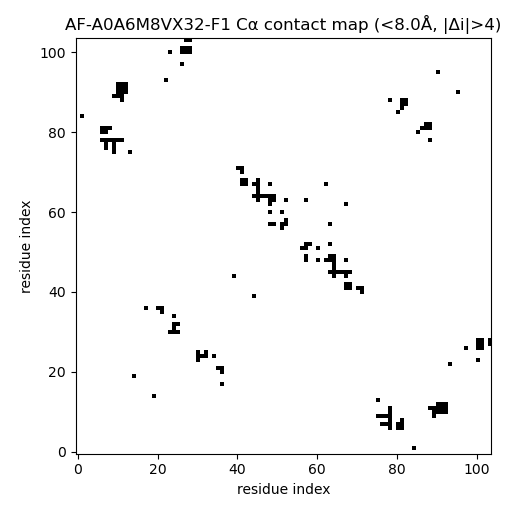1.00 93.81 94 ARG A CA 1
ATOM 682 C C . ARG A 1 94 ? -9.210 -10.289 -5.271 1.00 93.81 94 ARG A C 1
ATOM 684 O O . ARG A 1 94 ? -9.858 -11.071 -4.585 1.00 93.81 94 ARG A O 1
ATOM 691 N N . GLU A 1 95 ? -8.605 -10.638 -6.404 1.00 93.25 95 GLU A N 1
ATOM 692 C CA . GLU A 1 95 ? -8.600 -11.997 -6.953 1.00 93.25 95 GLU A CA 1
ATOM 693 C C . GLU A 1 95 ? -7.869 -12.971 -6.023 1.00 93.25 95 GLU A C 1
ATOM 695 O O . GLU A 1 95 ? -8.376 -14.050 -5.723 1.00 93.25 95 GLU A O 1
ATOM 700 N N . VAL A 1 96 ? -6.695 -12.575 -5.525 1.00 92.56 96 VAL A N 1
ATOM 701 C CA . VAL A 1 96 ? -5.839 -13.461 -4.723 1.00 92.56 96 VAL A CA 1
ATOM 702 C C . VAL A 1 96 ? -6.086 -13.349 -3.221 1.00 92.56 96 VAL A C 1
ATOM 704 O O . VAL A 1 96 ? -5.740 -14.261 -2.470 1.00 92.56 96 VAL A O 1
ATOM 707 N N . ALA A 1 97 ? -6.698 -12.255 -2.758 1.00 91.56 97 ALA A N 1
ATOM 708 C CA . ALA A 1 97 ? -6.845 -11.966 -1.336 1.00 91.56 97 ALA A CA 1
ATOM 709 C C . ALA A 1 97 ? -7.620 -13.050 -0.570 1.00 91.56 97 ALA A C 1
ATOM 711 O O . ALA A 1 97 ? -7.273 -13.341 0.574 1.00 91.56 97 ALA A O 1
ATOM 712 N N . ALA A 1 98 ? -8.606 -13.705 -1.193 1.00 81.75 98 ALA A N 1
ATOM 713 C CA . ALA A 1 98 ? -9.378 -14.778 -0.559 1.00 81.75 98 ALA A CA 1
ATOM 714 C C . ALA A 1 98 ? -8.492 -15.911 -0.001 1.00 81.75 98 ALA A C 1
ATOM 716 O O . ALA A 1 98 ? -8.794 -16.463 1.057 1.00 81.75 98 ALA A O 1
ATOM 717 N N . GLY A 1 99 ? -7.365 -16.210 -0.662 1.00 83.75 99 GLY A N 1
ATOM 718 C CA . GLY A 1 99 ? -6.411 -17.228 -0.211 1.00 83.75 99 GLY A CA 1
ATOM 719 C C . GLY A 1 99 ? -5.660 -16.865 1.075 1.00 83.75 99 GLY A C 1
ATOM 720 O O . GLY A 1 99 ? -5.192 -17.756 1.775 1.00 83.75 99 GLY A O 1
ATOM 721 N N . TYR A 1 100 ? -5.570 -15.576 1.410 1.00 83.88 100 TYR A N 1
ATOM 722 C CA . TYR A 1 100 ? -4.852 -15.079 2.586 1.00 83.88 100 TYR A CA 1
ATOM 723 C C . TYR A 1 100 ? -5.803 -14.727 3.732 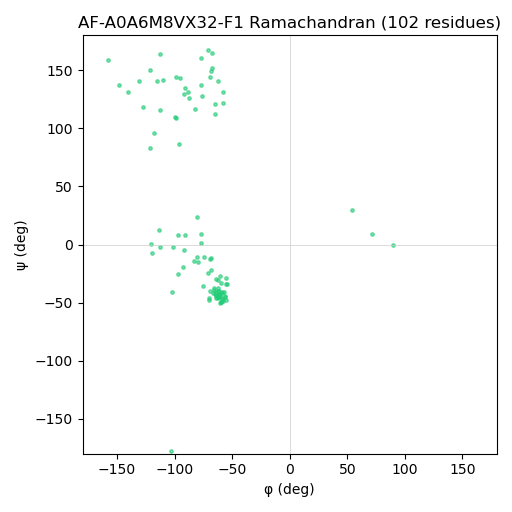1.00 83.88 100 TYR A C 1
ATOM 725 O O . TYR A 1 100 ? -5.525 -15.049 4.887 1.00 83.88 100 TYR A O 1
ATOM 733 N N . LEU A 1 101 ? -6.945 -14.108 3.418 1.00 82.81 101 LEU A N 1
ATOM 734 C CA . LEU A 1 101 ? -7.875 -13.575 4.419 1.00 82.81 101 LEU A CA 1
ATOM 735 C C . LEU A 1 101 ? -8.624 -14.667 5.199 1.00 82.81 101 LEU A C 1
ATOM 737 O O . LEU A 1 101 ? -9.021 -14.425 6.333 1.00 82.81 101 LEU A O 1
ATOM 741 N N . GLY A 1 102 ? -8.773 -15.869 4.630 1.00 66.75 102 GLY A N 1
ATOM 742 C CA . GLY A 1 102 ? -9.367 -17.022 5.321 1.00 66.75 102 GLY A CA 1
ATOM 743 C C . GLY A 1 102 ? -8.417 -17.769 6.268 1.00 66.75 102 GLY A C 1
ATOM 744 O O . GLY A 1 102 ? -8.870 -18.635 7.011 1.00 66.75 102 GLY A O 1
ATOM 745 N N . SER A 1 103 ? -7.113 -17.465 6.232 1.00 62.19 103 SER A N 1
ATOM 746 C CA . SER A 1 103 ? -6.080 -18.118 7.061 1.00 62.19 103 SER A CA 1
ATOM 747 C C . SER A 1 103 ? -5.627 -17.300 8.279 1.00 62.19 103 SER A C 1
ATOM 749 O O . SER A 1 103 ? -4.790 -17.775 9.048 1.00 62.19 103 SER A O 1
ATOM 751 N N . MET A 1 104 ? -6.166 -16.086 8.438 1.00 53.38 104 MET A N 1
ATOM 752 C CA . MET A 1 104 ? -5.944 -15.185 9.578 1.00 53.38 104 MET A CA 1
ATOM 753 C C . MET A 1 104 ? -7.131 -15.222 10.540 1.00 53.38 104 MET A C 1
ATOM 755 O O . MET A 1 104 ? -6.874 -15.146 11.761 1.00 53.38 104 MET A O 1
#

Radius of gyration: 17.74 Å; Cα contacts (8 Å, |Δi|>4): 97; chains: 1; bounding box: 40×34×46 Å

Mean predicted aligned error: 5.32 Å

pLDDT: mean 89.76, std 7.3, range [53.38, 96.06]

Solvent-accessible surface area (backbone atoms only — not comparable to full-atom values): 6511 Å² total; per-residue (Å²): 138,71,85,93,64,87,65,58,89,46,67,52,52,91,76,56,70,62,59,52,52,49,54,50,40,76,58,32,89,84,48,59,83,87,67,70,85,75,87,73,63,30,69,61,47,16,52,51,24,45,54,29,43,76,72,74,44,33,86,79,46,102,51,46,35,65,54,28,48,56,73,62,47,92,88,81,66,77,32,58,64,32,32,75,76,67,74,45,76,54,64,38,58,81,77,55,42,64,78,55,36,78,75,111

Secondary structure (DSSP, 8-state):
--TT-------S----HHHHHHHHHHHSTT--TTPPP----HHHHHHHHHHHHHTT-GGGSSS-HHHHHHTTS------HHHHHHH---PPPHHHHHHHHHTT-

Foldseek 3Di:
DCPPDDFPPDALDDDDPQRVVLLLQVQAPPHDNPDHDDDDQLQVVLVVQAVCVVVVNNVVDPDHNVRSNVVNDDDDDDRVCCCPPVVDRHHHCSVCVNVPRVVD

Sequence (104 aa):
MAVGEVYPLTGGETLEWPTLLEFVRDNVTLARPGIKARGIPGDLAALKAKGAGMLGMGALLPFDEGMARMGAQDNVSPAIKAREHLDLAPAGFREVAAGYLGSM